Protein AF-A0A6H2NG95-F1 (afdb_monomer_lite)

Secondary structure (DSSP, 8-state):
--HHHHHHHHHHHHHTS---HHHHHHHHHHTTT-GGGHHHHHHHTTSS-HHHHHHHHHHHHHHH-----------------------------

pLDDT: mean 73.19, std 15.92, range [42.53, 90.56]

Structure (mmCIF, N/CA/C/O backbone):
data_AF-A0A6H2NG95-F1
#
_entry.id   AF-A0A6H2NG95-F1
#
loop_
_atom_site.group_PDB
_atom_site.id
_atom_site.type_symbol
_atom_site.label_atom_id
_atom_site.label_alt_id
_atom_site.label_comp_id
_atom_site.label_asym_id
_atom_site.label_entity_id
_atom_site.label_seq_id
_atom_site.pdbx_PDB_ins_code
_atom_site.Cartn_x
_atom_site.Cartn_y
_atom_site.Cartn_z
_atom_site.occupancy
_atom_site.B_iso_or_equiv
_atom_site.auth_seq_id
_atom_site.auth_comp_id
_atom_site.auth_asym_id
_atom_site.auth_atom_id
_atom_site.pdbx_PDB_model_num
ATOM 1 N N . MET A 1 1 ? -2.536 8.731 16.331 1.00 47.56 1 MET A N 1
ATOM 2 C CA . MET A 1 1 ? -3.238 8.234 15.129 1.00 47.56 1 MET A CA 1
ATOM 3 C C . MET A 1 1 ? -4.358 7.320 15.589 1.00 47.56 1 MET A C 1
ATOM 5 O O . MET A 1 1 ? -4.094 6.442 16.399 1.00 47.56 1 MET A O 1
ATOM 9 N N . SER A 1 2 ? -5.598 7.568 15.172 1.00 47.53 2 SER A N 1
ATOM 10 C CA . SER A 1 2 ? -6.745 6.736 15.557 1.00 47.53 2 SER A CA 1
ATOM 11 C C . SER A 1 2 ? -6.612 5.327 14.949 1.00 47.53 2 SER A C 1
ATOM 13 O O . SER A 1 2 ? -6.175 5.225 13.801 1.00 47.53 2 SER A O 1
ATOM 15 N N . PRO A 1 3 ? -7.001 4.250 15.658 1.00 57.38 3 PRO A N 1
ATOM 16 C CA . PRO A 1 3 ? -6.810 2.852 15.229 1.00 57.38 3 PRO A CA 1
ATOM 17 C C . PRO A 1 3 ? -7.489 2.489 13.893 1.00 57.38 3 PRO A C 1
ATOM 19 O O . PRO A 1 3 ? -7.153 1.478 13.281 1.00 57.38 3 PRO A O 1
ATOM 22 N N . HIS A 1 4 ? -8.407 3.328 13.410 1.00 64.44 4 HIS A N 1
ATOM 23 C CA . HIS A 1 4 ? -9.119 3.133 12.147 1.00 64.44 4 HIS A CA 1
ATOM 24 C C . HIS A 1 4 ? -8.209 3.214 10.906 1.00 64.44 4 HIS A C 1
ATOM 26 O O . HIS A 1 4 ? -8.352 2.386 10.009 1.00 64.44 4 HIS A O 1
ATOM 32 N N . HIS A 1 5 ? -7.219 4.117 10.880 1.00 71.00 5 HIS A N 1
ATOM 33 C CA . HIS A 1 5 ? -6.343 4.282 9.708 1.00 71.00 5 HIS A CA 1
ATOM 34 C C . HIS A 1 5 ? -5.417 3.079 9.483 1.00 71.00 5 HIS A C 1
ATOM 36 O O . HIS A 1 5 ? -5.164 2.690 8.345 1.00 71.00 5 HIS A O 1
ATOM 42 N N . GLN A 1 6 ? -4.941 2.446 10.563 1.00 73.31 6 GLN A N 1
ATOM 43 C CA . GLN A 1 6 ? -4.122 1.235 10.453 1.00 73.31 6 GLN A CA 1
ATOM 44 C C . GLN A 1 6 ? -4.922 0.058 9.900 1.00 73.31 6 GLN A C 1
ATOM 46 O O . GLN A 1 6 ? -4.402 -0.697 9.086 1.00 73.31 6 GLN A O 1
ATOM 51 N N . HIS A 1 7 ? -6.180 -0.098 10.316 1.00 80.31 7 HIS A N 1
ATOM 52 C CA . HIS A 1 7 ? -7.010 -1.198 9.834 1.00 80.31 7 HIS A CA 1
ATOM 53 C C . HIS A 1 7 ? -7.298 -1.060 8.332 1.00 80.31 7 HIS A C 1
ATOM 55 O O . HIS A 1 7 ? -7.207 -2.037 7.597 1.00 80.31 7 HIS A O 1
ATOM 61 N N . GLN A 1 8 ? -7.573 0.161 7.862 1.00 83.19 8 GLN A N 1
ATOM 62 C CA . GLN A 1 8 ? -7.796 0.427 6.438 1.00 83.19 8 GLN A CA 1
ATOM 63 C C . GLN A 1 8 ? -6.541 0.167 5.593 1.00 83.19 8 GLN A C 1
ATOM 65 O O . GLN A 1 8 ? -6.643 -0.460 4.540 1.00 83.19 8 GLN A O 1
ATOM 70 N N . LEU A 1 9 ? -5.360 0.558 6.087 1.00 82.94 9 LEU A N 1
ATOM 71 C CA . LEU A 1 9 ? -4.084 0.284 5.421 1.00 82.9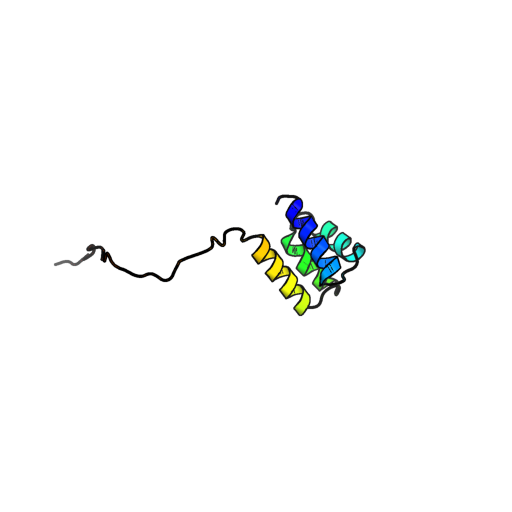4 9 LEU A CA 1
ATOM 72 C C . LEU A 1 9 ? -3.836 -1.224 5.280 1.00 82.94 9 LEU A C 1
ATOM 74 O O . LEU A 1 9 ? -3.456 -1.706 4.218 1.00 82.94 9 LEU A O 1
ATOM 78 N N . VAL A 1 10 ? -4.078 -1.984 6.351 1.00 85.25 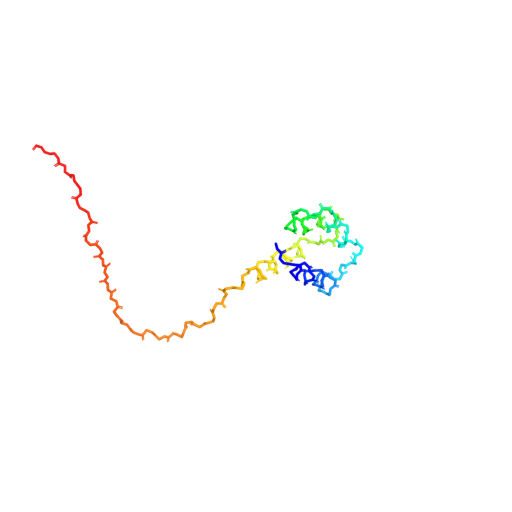10 VAL A N 1
ATOM 79 C CA . VAL A 1 10 ? -3.905 -3.444 6.371 1.00 85.25 10 VAL A CA 1
ATOM 80 C C . VAL A 1 10 ? -4.869 -4.142 5.406 1.00 85.25 10 VAL A C 1
ATOM 82 O O . VAL A 1 10 ? -4.478 -5.113 4.757 1.00 85.25 10 VAL A O 1
ATOM 85 N N . SER A 1 11 ? -6.104 -3.654 5.271 1.00 86.56 11 SER A N 1
ATOM 86 C CA . SER A 1 11 ? -7.060 -4.177 4.287 1.00 86.56 11 SER A CA 1
ATOM 87 C C . SER A 1 11 ? -6.646 -3.874 2.845 1.00 86.56 11 SER A C 1
ATOM 89 O O . SER A 1 11 ? -6.776 -4.750 1.990 1.00 86.56 11 SER A O 1
ATOM 91 N N . PHE A 1 12 ? -6.114 -2.676 2.580 1.00 87.62 12 PHE A N 1
ATOM 92 C CA . PHE A 1 12 ? -5.583 -2.293 1.268 1.00 87.62 12 PHE A CA 1
ATOM 93 C C . PHE A 1 12 ? -4.386 -3.167 0.870 1.00 87.62 12 PHE A C 1
ATOM 95 O O . PHE A 1 12 ? -4.385 -3.768 -0.199 1.00 87.62 12 PHE A O 1
ATOM 102 N N . LEU A 1 13 ? -3.418 -3.348 1.774 1.00 88.25 13 LEU A N 1
ATOM 103 C CA . LEU A 1 13 ? -2.247 -4.205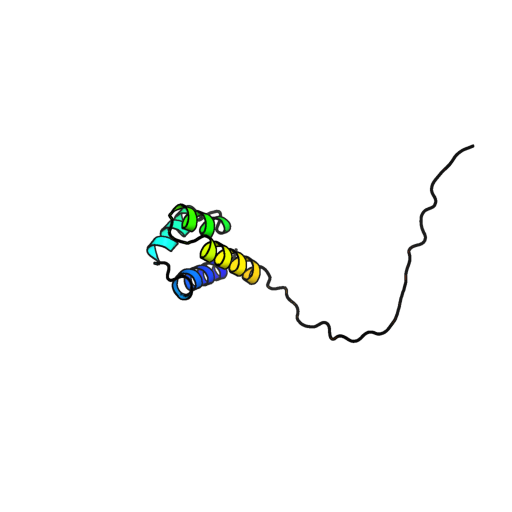 1.549 1.00 88.25 13 LEU A CA 1
ATOM 104 C C . LEU A 1 13 ? -2.633 -5.657 1.204 1.00 88.25 13 LEU A C 1
ATOM 106 O O . LEU A 1 13 ? -1.997 -6.281 0.358 1.00 88.25 13 LEU A O 1
ATOM 110 N N . GLN A 1 14 ? -3.679 -6.198 1.833 1.00 89.25 14 GLN A N 1
ATOM 111 C CA . GLN A 1 14 ? -4.155 -7.557 1.549 1.00 89.25 14 GLN A CA 1
ATOM 112 C C . GLN A 1 14 ? -4.975 -7.653 0.261 1.00 89.25 14 GLN A C 1
ATOM 114 O O . GLN A 1 14 ? -4.873 -8.655 -0.440 1.00 89.25 14 GLN A O 1
ATOM 119 N N . SER A 1 15 ? -5.803 -6.648 -0.034 1.00 86.12 15 SER A N 1
ATOM 120 C CA . SER A 1 15 ? -6.765 -6.716 -1.141 1.00 86.12 15 SER A CA 1
ATOM 121 C C . SER A 1 15 ? -6.161 -6.239 -2.459 1.00 86.12 15 SER A C 1
ATOM 123 O O . SER A 1 15 ? -6.209 -6.968 -3.444 1.00 86.12 15 SER A O 1
ATOM 125 N N . ASP A 1 16 ? -5.562 -5.047 -2.470 1.00 85.56 16 ASP A N 1
ATOM 126 C CA . ASP A 1 16 ? -4.994 -4.428 -3.674 1.00 85.56 16 ASP A CA 1
ATOM 127 C C . ASP A 1 16 ? -3.609 -4.985 -3.999 1.00 85.56 16 ASP A C 1
ATOM 129 O O . ASP A 1 16 ? -3.287 -5.265 -5.151 1.00 85.56 16 ASP A O 1
ATOM 133 N N . LEU A 1 17 ? -2.783 -5.176 -2.968 1.00 84.44 17 LEU A N 1
ATOM 134 C CA . LEU A 1 17 ? -1.380 -5.559 -3.142 1.00 84.44 17 LEU A CA 1
ATOM 135 C C . LEU A 1 17 ? -1.145 -7.065 -2.961 1.00 84.44 17 LEU A C 1
ATOM 137 O O . LEU A 1 17 ? -0.030 -7.535 -3.186 1.00 84.44 17 LEU A O 1
ATOM 141 N N . ALA A 1 18 ? -2.193 -7.819 -2.598 1.00 86.44 18 ALA A N 1
ATOM 142 C CA . ALA A 1 18 ? -2.167 -9.265 -2.358 1.00 86.44 18 ALA A CA 1
ATOM 143 C C . ALA A 1 18 ? -1.083 -9.713 -1.354 1.00 86.44 18 ALA A C 1
ATOM 145 O O . ALA A 1 18 ? -0.566 -10.831 -1.428 1.00 86.44 18 ALA A O 1
ATOM 146 N N . ILE A 1 19 ? -0.727 -8.845 -0.401 1.00 85.38 19 ILE A N 1
ATOM 147 C CA . ILE A 1 19 ? 0.323 -9.124 0.579 1.00 85.38 19 ILE A CA 1
ATOM 148 C C . ILE A 1 19 ? -0.249 -10.023 1.680 1.00 85.38 19 ILE A C 1
ATOM 150 O O . ILE A 1 19 ? -1.288 -9.699 2.264 1.00 85.38 19 ILE A O 1
ATOM 154 N N . PRO A 1 20 ? 0.429 -11.130 2.027 1.00 86.00 20 PRO A N 1
ATOM 155 C CA . PRO A 1 20 ? -0.047 -12.015 3.073 1.00 86.00 20 PRO A CA 1
ATOM 156 C C . PRO A 1 20 ? -0.061 -11.323 4.449 1.00 86.00 20 PRO A C 1
ATOM 158 O O . PRO A 1 20 ? 0.843 -10.546 4.778 1.00 86.00 20 PRO A O 1
ATOM 161 N N . PRO A 1 21 ? -1.051 -11.639 5.303 1.00 84.75 21 PRO A N 1
ATOM 162 C CA . PRO A 1 21 ? -1.215 -10.998 6.606 1.00 84.75 21 PRO A CA 1
ATOM 163 C C . PRO A 1 21 ? -0.016 -11.218 7.536 1.00 84.75 21 PRO A C 1
ATOM 165 O O . PRO A 1 21 ? 0.308 -10.333 8.322 1.00 84.75 21 PRO A O 1
ATOM 168 N N . GLU A 1 22 ? 0.688 -12.346 7.409 1.00 86.69 22 GLU A N 1
ATOM 169 C CA . GLU A 1 22 ? 1.921 -12.630 8.158 1.00 86.69 22 GLU A CA 1
ATOM 170 C C . GLU A 1 22 ? 3.018 -11.595 7.869 1.00 86.69 22 GLU A C 1
ATOM 172 O O . GLU A 1 22 ? 3.619 -11.030 8.782 1.00 86.69 22 GLU A O 1
ATOM 177 N N . SER A 1 23 ? 3.225 -11.270 6.593 1.00 85.81 23 SER A N 1
ATOM 178 C CA . SER A 1 23 ? 4.190 -10.265 6.142 1.00 85.81 23 SER A CA 1
ATOM 179 C C . SER A 1 23 ? 3.849 -8.866 6.657 1.00 85.81 23 SER A C 1
ATOM 181 O O . SER A 1 23 ? 4.726 -8.127 7.108 1.00 85.81 23 SER A O 1
ATOM 183 N N . ILE A 1 24 ? 2.560 -8.522 6.664 1.00 86.00 24 ILE A N 1
ATOM 184 C CA . ILE A 1 24 ? 2.069 -7.257 7.217 1.00 86.00 24 ILE A CA 1
ATOM 185 C C . ILE A 1 24 ? 2.269 -7.228 8.735 1.00 86.00 24 ILE A C 1
ATOM 187 O O . ILE A 1 24 ? 2.740 -6.228 9.274 1.00 86.00 24 ILE A O 1
ATOM 191 N N . ALA A 1 25 ? 1.969 -8.324 9.435 1.00 86.56 25 ALA A N 1
ATOM 192 C CA . ALA A 1 25 ? 2.125 -8.427 10.881 1.00 86.56 25 ALA A CA 1
ATOM 193 C C . ALA A 1 25 ? 3.585 -8.250 11.321 1.00 86.56 25 ALA A C 1
ATOM 195 O O . ALA A 1 25 ? 3.833 -7.601 12.339 1.00 86.56 25 ALA A O 1
ATOM 196 N N . LEU A 1 26 ? 4.549 -8.770 10.553 1.00 85.06 26 LEU A N 1
ATOM 197 C CA . LEU A 1 26 ? 5.978 -8.539 10.790 1.00 85.06 26 LEU A CA 1
ATOM 198 C C . LEU A 1 26 ? 6.326 -7.052 10.689 1.00 85.06 26 LEU A C 1
ATOM 200 O O . LEU A 1 26 ? 6.912 -6.498 11.620 1.00 85.06 26 LEU A O 1
ATOM 204 N N . GLY A 1 27 ? 5.887 -6.390 9.614 1.00 83.94 27 GLY A N 1
ATOM 205 C CA . GLY A 1 27 ? 6.061 -4.948 9.443 1.00 83.94 27 GLY A CA 1
ATOM 206 C C . GLY A 1 27 ? 5.454 -4.161 10.605 1.00 83.94 27 GLY A C 1
ATOM 207 O O . GLY A 1 27 ? 6.144 -3.367 11.238 1.00 83.94 27 GLY A O 1
ATOM 208 N N . VAL A 1 28 ? 4.193 -4.437 10.956 1.00 82.94 28 VAL A N 1
ATOM 209 C CA . VAL A 1 28 ? 3.462 -3.721 12.017 1.00 82.94 28 VAL A CA 1
ATOM 210 C C . VAL A 1 28 ? 4.143 -3.882 13.374 1.00 82.94 28 VAL A C 1
ATOM 212 O O . VAL A 1 28 ? 4.237 -2.911 14.123 1.00 82.94 28 VAL A O 1
ATOM 215 N N . ARG A 1 29 ? 4.635 -5.084 13.701 1.00 84.12 29 ARG A N 1
ATOM 216 C CA . ARG A 1 29 ? 5.379 -5.350 14.945 1.00 84.12 29 ARG A CA 1
ATOM 217 C C . ARG A 1 29 ? 6.686 -4.565 15.006 1.00 84.12 29 ARG A C 1
ATOM 219 O O . ARG A 1 29 ? 7.065 -4.105 16.077 1.00 84.12 29 ARG A O 1
ATOM 226 N N . GLN A 1 30 ? 7.352 -4.392 13.872 1.00 82.69 30 GLN A N 1
ATOM 227 C CA . GLN A 1 30 ? 8.632 -3.695 13.796 1.00 82.69 30 GLN A CA 1
ATOM 228 C C . GLN A 1 30 ? 8.469 -2.171 13.781 1.00 82.69 30 GLN A C 1
ATOM 230 O O . GLN A 1 30 ? 9.327 -1.446 14.278 1.00 82.69 30 GLN A O 1
ATOM 235 N N . THR A 1 31 ? 7.340 -1.678 13.274 1.00 78.75 31 THR A N 1
ATOM 236 C CA . THR A 1 31 ? 7.048 -0.247 13.139 1.00 78.75 31 THR A CA 1
ATOM 237 C C . THR A 1 31 ? 5.990 0.239 14.126 1.00 78.75 31 THR A C 1
ATOM 239 O O . THR A 1 31 ? 5.367 1.271 13.884 1.00 78.75 31 THR A O 1
ATOM 242 N N . GLN A 1 32 ? 5.786 -0.470 15.246 1.00 73.12 32 GLN A N 1
ATOM 243 C CA . GLN A 1 32 ? 4.763 -0.149 16.256 1.00 73.12 32 GLN A CA 1
ATOM 244 C C . GLN A 1 32 ? 4.783 1.320 16.698 1.00 73.12 32 GLN A C 1
ATOM 246 O O . GLN A 1 32 ? 3.732 1.899 16.958 1.00 73.12 32 GLN A O 1
ATOM 251 N N . GLN A 1 33 ? 5.968 1.928 16.768 1.00 73.50 33 GLN A N 1
ATOM 252 C CA . GLN A 1 33 ? 6.130 3.327 17.165 1.00 73.50 33 GLN A CA 1
ATOM 253 C C . GLN A 1 33 ? 6.016 4.312 15.995 1.00 73.50 33 GLN A C 1
ATOM 255 O O . GLN A 1 33 ? 5.728 5.486 16.215 1.00 73.50 33 GLN A O 1
ATOM 260 N N . VAL A 1 34 ? 6.257 3.860 14.761 1.00 78.25 34 VAL A N 1
ATOM 261 C CA . VAL A 1 34 ? 6.383 4.727 13.583 1.00 78.25 34 VAL A CA 1
ATOM 262 C C . VAL A 1 34 ? 5.688 4.076 12.379 1.00 78.25 34 VAL A C 1
ATOM 264 O O . VAL A 1 34 ? 6.347 3.493 11.521 1.00 78.25 34 VAL A O 1
ATOM 267 N N . PRO A 1 35 ? 4.351 4.162 12.279 1.00 71.81 35 PRO A N 1
ATOM 268 C CA . PRO A 1 35 ? 3.583 3.503 11.218 1.00 71.81 35 PRO A CA 1
ATOM 269 C C . PRO A 1 35 ? 3.928 3.996 9.804 1.00 71.81 35 PRO A C 1
ATOM 271 O O . PRO A 1 35 ? 3.728 3.262 8.843 1.00 71.81 35 PRO A O 1
ATOM 274 N N . SER A 1 36 ? 4.514 5.189 9.665 1.00 75.69 36 SER A N 1
ATOM 275 C CA . SER A 1 36 ? 5.051 5.690 8.392 1.00 75.69 36 SER A CA 1
ATOM 276 C C . SER A 1 36 ? 6.273 4.914 7.884 1.00 75.69 36 SER A C 1
ATOM 278 O O . SER A 1 36 ? 6.612 5.030 6.711 1.00 75.69 36 SER A O 1
ATOM 280 N N . LEU A 1 37 ? 6.925 4.101 8.727 1.00 82.62 37 LEU A N 1
ATOM 281 C CA . LEU A 1 37 ? 8.019 3.213 8.318 1.00 82.62 37 LEU A CA 1
ATOM 282 C C . LEU A 1 37 ? 7.531 1.847 7.831 1.00 82.62 37 LEU A C 1
ATOM 284 O O . LEU A 1 37 ? 8.325 1.107 7.255 1.00 82.62 37 LEU A O 1
ATOM 288 N N . LEU A 1 38 ? 6.254 1.502 8.033 1.00 85.00 38 LEU A N 1
ATOM 289 C CA . LEU A 1 38 ? 5.694 0.220 7.592 1.00 85.00 38 LEU A CA 1
ATOM 290 C C . LEU A 1 38 ? 5.983 -0.066 6.105 1.00 85.00 38 LEU A C 1
ATOM 292 O O . LEU A 1 38 ? 6.491 -1.151 5.814 1.00 85.00 38 LEU A O 1
ATOM 296 N N . PRO A 1 39 ? 5.752 0.881 5.169 1.00 85.62 39 PRO A N 1
ATOM 297 C CA . PRO A 1 39 ? 5.999 0.639 3.749 1.00 85.62 39 PRO A CA 1
ATOM 298 C C . PRO A 1 39 ? 7.489 0.386 3.470 1.00 85.62 39 PRO A C 1
ATOM 300 O O . PRO A 1 39 ? 7.843 -0.515 2.713 1.00 85.62 39 PRO A O 1
ATOM 303 N N . MET A 1 40 ? 8.372 1.124 4.152 1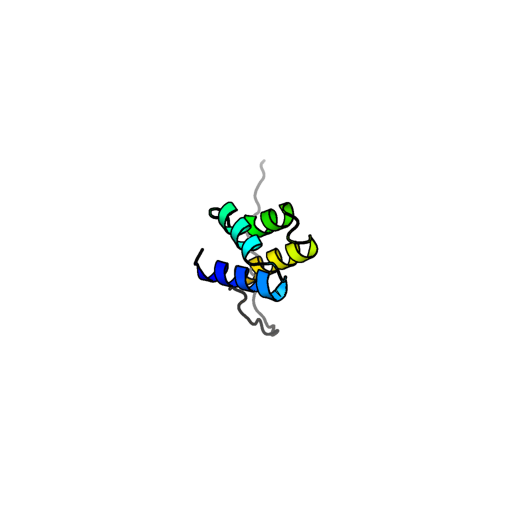.00 89.50 40 MET A N 1
ATOM 304 C CA . MET A 1 40 ? 9.827 0.983 4.017 1.00 89.50 40 MET A CA 1
ATOM 305 C C . MET A 1 40 ? 10.323 -0.381 4.498 1.00 89.50 40 MET A C 1
ATOM 307 O O . MET A 1 40 ? 11.181 -0.987 3.860 1.00 89.50 40 MET A O 1
ATOM 311 N N . VAL A 1 41 ? 9.770 -0.882 5.605 1.00 88.19 41 VAL A N 1
ATOM 312 C CA . VAL A 1 41 ? 10.114 -2.201 6.143 1.00 88.19 41 VAL A CA 1
ATOM 313 C C . VAL A 1 41 ? 9.644 -3.306 5.198 1.00 88.19 41 VAL A C 1
ATOM 315 O O . VAL A 1 41 ? 10.417 -4.210 4.892 1.00 88.19 41 VAL A O 1
ATOM 318 N N . LEU A 1 42 ? 8.422 -3.211 4.665 1.00 87.06 42 LEU A N 1
ATOM 319 C CA . LEU A 1 42 ? 7.919 -4.169 3.674 1.00 87.06 42 LEU A CA 1
ATOM 320 C C . LEU A 1 42 ? 8.822 -4.228 2.431 1.00 87.06 42 LEU A C 1
ATOM 322 O O . LEU A 1 42 ? 9.120 -5.318 1.940 1.00 87.06 42 LEU A O 1
ATOM 326 N N . TRP A 1 43 ? 9.304 -3.078 1.954 1.00 90.56 43 TRP A N 1
ATOM 327 C CA . TRP A 1 43 ? 10.225 -3.015 0.818 1.00 90.56 43 TRP A CA 1
ATOM 328 C C . TRP A 1 43 ? 11.597 -3.607 1.150 1.00 90.56 43 TRP A C 1
ATOM 330 O O . TRP A 1 43 ? 12.148 -4.370 0.361 1.00 90.56 43 TRP A O 1
ATOM 340 N N . GLN A 1 44 ? 12.124 -3.333 2.345 1.00 86.12 44 GLN A N 1
ATOM 341 C CA . GLN A 1 44 ? 13.406 -3.876 2.797 1.00 86.12 44 GLN A CA 1
ATOM 342 C C . GLN A 1 44 ? 13.401 -5.410 2.884 1.00 86.12 44 GLN A C 1
ATOM 344 O O . GLN A 1 44 ? 14.415 -6.044 2.601 1.00 86.12 44 GLN A O 1
ATOM 349 N N . TYR A 1 45 ? 12.263 -6.009 3.239 1.00 86.00 45 TYR A N 1
ATOM 350 C CA . TYR A 1 45 ? 12.079 -7.462 3.232 1.00 86.00 45 TYR A CA 1
ATOM 351 C C . TYR A 1 45 ? 11.794 -8.042 1.834 1.00 86.00 45 TYR A C 1
ATOM 353 O O . TYR A 1 45 ? 11.680 -9.259 1.699 1.00 86.00 45 TYR A O 1
ATOM 361 N N . GLY A 1 46 ? 11.667 -7.208 0.797 1.00 87.81 46 GLY A N 1
ATOM 362 C CA . GLY A 1 46 ? 11.319 -7.644 -0.557 1.00 87.81 46 GLY A CA 1
ATOM 363 C C . GLY A 1 46 ? 9.869 -8.119 -0.700 1.00 87.81 46 GLY A C 1
ATOM 364 O O . GLY A 1 46 ? 9.559 -8.860 -1.627 1.00 87.81 46 GLY A O 1
ATOM 365 N N . LEU A 1 47 ? 8.988 -7.717 0.223 1.00 86.12 47 LEU A N 1
ATOM 366 C CA . LEU A 1 47 ? 7.568 -8.088 0.231 1.00 86.12 47 LEU A CA 1
ATOM 367 C C . LEU A 1 47 ? 6.735 -7.219 -0.715 1.00 86.12 47 LEU A C 1
ATOM 369 O O . LEU A 1 47 ? 5.652 -7.626 -1.120 1.00 86.12 47 LEU A O 1
ATOM 373 N N . VAL A 1 48 ? 7.243 -6.030 -1.050 1.00 88.44 48 VAL A N 1
ATOM 374 C CA . VAL A 1 48 ? 6.633 -5.088 -1.994 1.00 88.44 48 VAL A CA 1
ATOM 375 C C . VAL A 1 48 ? 7.672 -4.590 -2.986 1.00 88.44 48 VAL A C 1
ATOM 377 O O . VAL A 1 48 ? 8.854 -4.448 -2.665 1.00 88.44 48 VAL A O 1
ATOM 380 N N . THR A 1 49 ? 7.224 -4.297 -4.202 1.00 90.00 49 THR A N 1
ATOM 381 C CA . THR A 1 49 ? 8.053 -3.663 -5.231 1.00 90.00 49 THR A CA 1
ATOM 382 C C . THR A 1 49 ? 8.071 -2.147 -5.048 1.00 90.00 49 THR A C 1
ATOM 384 O O . THR A 1 49 ? 7.233 -1.587 -4.347 1.00 90.00 49 THR A O 1
ATOM 387 N N . THR A 1 50 ? 9.005 -1.453 -5.700 1.00 89.19 50 THR A N 1
ATOM 388 C CA . THR A 1 50 ? 9.056 0.021 -5.683 1.00 89.19 50 THR A CA 1
ATOM 389 C C . THR A 1 50 ? 7.769 0.662 -6.221 1.00 89.19 50 THR A C 1
ATOM 391 O O . THR A 1 50 ? 7.378 1.725 -5.753 1.00 89.19 50 THR A O 1
ATOM 394 N N . ASP A 1 51 ? 7.091 0.004 -7.167 1.00 90.19 51 ASP A N 1
ATOM 395 C CA . ASP A 1 51 ? 5.794 0.447 -7.694 1.00 90.19 51 ASP A CA 1
ATOM 396 C C . ASP A 1 51 ? 4.696 0.366 -6.620 1.00 90.19 51 ASP A C 1
ATOM 398 O O . ASP A 1 51 ? 4.054 1.365 -6.296 1.00 90.19 51 ASP A O 1
ATOM 402 N N . GLN A 1 52 ? 4.569 -0.799 -5.977 1.00 88.88 52 GLN A N 1
ATOM 403 C CA . GLN A 1 52 ? 3.636 -1.005 -4.870 1.00 88.88 52 GLN A CA 1
ATOM 404 C C . GLN A 1 52 ? 3.941 -0.093 -3.675 1.00 88.88 52 GLN A C 1
ATOM 406 O O . GLN A 1 52 ? 3.029 0.428 -3.040 1.00 88.88 52 GLN A O 1
ATOM 411 N N . LEU A 1 53 ? 5.223 0.148 -3.391 1.00 90.44 53 LEU A N 1
ATOM 412 C CA . LEU A 1 53 ? 5.666 1.085 -2.364 1.00 90.44 53 LEU A CA 1
ATOM 413 C C . LEU A 1 53 ? 5.106 2.491 -2.618 1.00 90.44 53 LEU A C 1
ATOM 415 O O . LEU A 1 53 ? 4.585 3.108 -1.692 1.00 90.44 53 LEU A O 1
ATOM 419 N N . GLY A 1 54 ? 5.169 2.971 -3.865 1.00 88.88 54 GLY A N 1
ATOM 420 C CA . GLY A 1 54 ? 4.603 4.260 -4.263 1.00 88.88 54 GLY A CA 1
ATOM 421 C C . GLY A 1 54 ? 3.094 4.341 -4.023 1.00 88.88 54 GLY A C 1
ATOM 422 O O . GLY A 1 54 ? 2.629 5.308 -3.426 1.00 88.88 54 GLY A O 1
ATOM 423 N N . GLN A 1 55 ? 2.349 3.295 -4.393 1.00 88.62 55 GLN A N 1
ATOM 424 C CA . GLN A 1 55 ? 0.896 3.223 -4.179 1.00 88.62 55 GLN A CA 1
ATOM 425 C C . GLN A 1 55 ? 0.519 3.278 -2.690 1.00 88.62 55 GLN A C 1
ATOM 427 O O . GLN A 1 55 ? -0.455 3.925 -2.313 1.00 88.62 55 GLN A O 1
ATOM 432 N N . ILE A 1 56 ? 1.315 2.649 -1.818 1.00 88.19 56 ILE A N 1
ATOM 433 C CA . ILE A 1 56 ? 1.097 2.708 -0.367 1.00 88.19 56 ILE A CA 1
ATOM 434 C C . ILE A 1 56 ? 1.288 4.138 0.161 1.00 88.19 56 ILE A C 1
ATOM 436 O O . ILE A 1 56 ? 0.505 4.587 0.998 1.00 88.19 56 ILE A O 1
ATOM 440 N N . PHE A 1 57 ? 2.320 4.852 -0.301 1.00 86.38 57 PHE A N 1
ATOM 441 C CA . PHE A 1 57 ? 2.565 6.238 0.113 1.00 86.38 57 PHE A CA 1
ATOM 442 C C . PHE A 1 57 ? 1.469 7.187 -0.372 1.00 86.38 57 PHE A C 1
ATOM 444 O O . PHE A 1 57 ? 0.945 7.953 0.434 1.00 86.38 57 PHE A O 1
ATOM 451 N N . ASP A 1 58 ? 1.071 7.077 -1.637 1.00 87.75 58 ASP A N 1
ATOM 452 C CA . ASP A 1 58 ? -0.021 7.861 -2.221 1.00 87.75 58 ASP A CA 1
ATOM 453 C C . ASP A 1 58 ? -1.341 7.658 -1.450 1.00 87.75 58 ASP A C 1
ATOM 455 O O . ASP A 1 58 ? -2.022 8.617 -1.075 1.00 87.75 58 ASP A O 1
ATOM 459 N N . TRP A 1 59 ? -1.647 6.409 -1.086 1.00 86.25 59 TRP A N 1
ATOM 460 C CA . TRP A 1 59 ? -2.808 6.081 -0.261 1.00 86.25 59 TRP A CA 1
ATOM 461 C C . TRP A 1 59 ? -2.733 6.701 1.145 1.00 86.25 59 TRP A C 1
ATOM 463 O O . TRP A 1 59 ? -3.729 7.223 1.655 1.00 86.25 59 TRP A O 1
ATOM 473 N N . LEU A 1 60 ? -1.555 6.680 1.784 1.00 82.38 60 LEU A N 1
ATOM 474 C CA . LEU A 1 60 ? -1.340 7.293 3.100 1.00 82.38 60 LEU A CA 1
ATOM 475 C C . LEU A 1 60 ? -1.539 8.815 3.063 1.00 82.38 60 LEU A C 1
ATOM 477 O O . LEU A 1 60 ? -2.150 9.370 3.981 1.00 82.38 60 LEU A O 1
ATOM 481 N N . GLU A 1 61 ? -1.067 9.486 2.012 1.00 83.69 61 GLU A N 1
ATOM 482 C CA . GLU A 1 61 ? -1.261 10.925 1.818 1.00 83.69 61 GLU A CA 1
ATOM 483 C C . GLU A 1 61 ? -2.742 11.265 1.603 1.00 83.69 61 GLU A C 1
ATOM 485 O O . GLU A 1 61 ? -3.272 12.142 2.294 1.00 83.69 61 GLU A O 1
ATOM 490 N N . GLN A 1 62 ? -3.447 10.511 0.753 1.00 83.19 62 GLN A N 1
ATOM 491 C CA . GLN A 1 62 ? -4.886 10.682 0.510 1.00 83.19 62 GLN A CA 1
ATOM 492 C C . GLN A 1 62 ? -5.728 10.471 1.771 1.00 83.19 62 GLN A C 1
ATOM 494 O O . GLN A 1 62 ? -6.642 11.250 2.035 1.00 83.19 62 GLN A O 1
ATOM 499 N N . THR A 1 63 ? -5.403 9.463 2.587 1.00 72.88 63 THR A N 1
ATOM 500 C CA . THR A 1 63 ? -6.117 9.205 3.848 1.00 72.88 63 THR A CA 1
ATOM 501 C C . THR A 1 63 ? -5.836 10.284 4.900 1.00 72.88 63 THR A C 1
ATOM 503 O O . THR A 1 63 ? -6.710 10.621 5.698 1.00 72.88 63 THR A O 1
ATOM 506 N N . SER A 1 64 ? -4.627 10.857 4.911 1.00 66.44 64 SER A N 1
ATOM 507 C CA . SER A 1 64 ? -4.264 11.931 5.845 1.00 66.44 64 SER A CA 1
ATOM 508 C C . SER A 1 64 ? -4.886 13.280 5.476 1.00 66.44 64 SER A C 1
ATOM 510 O O . SER A 1 64 ? -5.106 14.118 6.351 1.00 66.44 64 SER A O 1
ATOM 512 N N . SER A 1 65 ? -5.216 13.468 4.197 1.00 62.22 65 SER A N 1
ATOM 513 C CA . SER A 1 65 ? -5.805 14.688 3.655 1.00 62.22 65 SER A CA 1
ATOM 514 C C . SER A 1 65 ? -7.327 14.577 3.532 1.00 62.22 65 SER A C 1
ATOM 516 O O . SER A 1 65 ? -7.914 14.787 2.471 1.00 62.22 65 SER A O 1
ATOM 518 N N . VAL A 1 66 ? -8.025 14.328 4.643 1.00 57.16 66 VAL A N 1
ATOM 519 C CA . VAL A 1 66 ? -9.438 14.740 4.733 1.00 57.16 66 VAL A CA 1
ATOM 520 C C . VAL A 1 66 ? -9.474 16.240 5.034 1.00 57.16 66 VAL A C 1
ATOM 522 O O . VAL A 1 66 ? -9.762 16.683 6.140 1.00 57.16 66 VAL A O 1
ATOM 525 N N . SER A 1 67 ? -9.116 17.029 4.022 1.00 54.97 67 SER A N 1
ATOM 526 C CA . SER A 1 67 ? -9.482 18.441 3.874 1.00 54.97 67 SER A CA 1
ATOM 527 C C . SER A 1 67 ? -9.402 18.858 2.399 1.00 54.97 67 SER A C 1
ATOM 529 O O . SER A 1 67 ? -8.956 19.955 2.073 1.00 54.97 67 SER A O 1
ATOM 531 N N . TYR A 1 68 ? -9.860 18.003 1.486 1.00 49.53 68 TYR A N 1
ATOM 532 C CA . TYR A 1 68 ? -10.338 18.477 0.190 1.00 49.53 68 TYR A CA 1
ATOM 533 C C . TYR A 1 68 ? -11.805 18.881 0.363 1.00 49.53 68 TYR A C 1
ATOM 535 O O . TYR A 1 68 ? -12.712 18.060 0.246 1.00 49.53 68 TYR A O 1
ATOM 543 N N . GLY A 1 69 ? -12.034 20.147 0.719 1.00 45.06 69 GLY A N 1
ATOM 544 C CA . GLY A 1 69 ? -13.356 20.757 0.591 1.00 45.06 69 GLY A CA 1
ATOM 545 C C . GLY A 1 69 ? -13.702 20.871 -0.898 1.00 45.06 69 GLY A C 1
ATOM 546 O O . GLY A 1 69 ? -12.876 21.393 -1.652 1.00 45.06 69 GLY A O 1
ATOM 547 N N . PRO A 1 70 ? -14.860 20.365 -1.356 1.00 60.12 70 PRO A N 1
ATOM 548 C CA . PRO A 1 70 ? -15.233 20.468 -2.752 1.00 60.12 70 PRO A CA 1
ATOM 549 C C . PRO A 1 70 ? -15.736 21.883 -3.067 1.00 60.12 70 PRO A C 1
ATOM 551 O O . PRO A 1 70 ? -16.431 22.503 -2.268 1.00 60.12 70 PRO A O 1
ATOM 554 N N . GLU A 1 71 ? -15.425 22.308 -4.289 1.00 46.09 71 GLU A N 1
ATOM 555 C CA . GLU A 1 71 ? -16.068 23.377 -5.058 1.00 46.09 71 GLU A CA 1
ATOM 556 C C . GLU A 1 71 ? -15.583 24.826 -4.838 1.00 46.09 71 GLU A C 1
ATOM 558 O O . GLU A 1 71 ? -16.050 25.565 -3.976 1.00 46.09 71 GLU A O 1
ATOM 563 N N . LEU A 1 72 ? -14.717 25.292 -5.744 1.00 42.53 72 LEU A N 1
ATOM 564 C CA . LEU A 1 72 ? -14.867 26.651 -6.260 1.00 42.53 72 LEU A CA 1
ATOM 565 C C . LEU A 1 72 ? -15.626 26.545 -7.587 1.00 42.53 72 LEU A C 1
ATOM 567 O O . LEU A 1 72 ? -15.037 26.071 -8.566 1.00 42.53 72 LEU A O 1
ATOM 571 N N . PRO A 1 73 ? -16.902 26.965 -7.667 1.00 43.97 73 PRO A N 1
ATOM 572 C CA . PRO A 1 73 ? -17.509 27.202 -8.957 1.00 43.97 73 PRO A CA 1
ATOM 573 C C . PRO A 1 73 ? -16.752 28.358 -9.605 1.00 43.97 73 PRO A C 1
ATOM 575 O O . PRO A 1 73 ? -16.523 29.415 -9.015 1.00 43.97 73 PRO A O 1
ATOM 578 N N . VAL A 1 74 ? -16.334 28.121 -10.840 1.00 53.31 74 VAL A N 1
ATOM 579 C CA . VAL A 1 74 ? -15.781 29.101 -11.768 1.00 53.31 74 VAL A CA 1
ATOM 580 C C . VAL A 1 74 ? -16.804 30.214 -12.026 1.00 53.31 74 VAL A C 1
ATOM 582 O O . VAL A 1 74 ? -17.507 30.215 -13.025 1.00 53.31 74 VAL A O 1
ATOM 585 N N . ILE A 1 75 ? -16.927 31.179 -11.120 1.00 47.34 75 ILE A N 1
ATOM 586 C CA . ILE A 1 75 ? -17.650 32.425 -11.374 1.00 47.34 75 ILE A CA 1
ATOM 587 C C . ILE A 1 75 ? -16.803 33.567 -10.805 1.00 47.34 75 ILE A C 1
ATOM 589 O O . ILE A 1 75 ? -16.890 33.919 -9.633 1.00 47.34 75 ILE A O 1
ATOM 593 N N . ALA A 1 76 ? -15.971 34.170 -11.656 1.00 53.38 76 ALA A N 1
ATOM 594 C CA . ALA A 1 76 ? -15.604 35.570 -11.460 1.00 53.38 76 ALA A CA 1
ATOM 595 C C . ALA A 1 76 ? -16.910 36.391 -11.498 1.00 53.38 76 ALA A C 1
ATOM 597 O O . ALA A 1 76 ? -17.712 36.168 -12.410 1.00 53.38 76 ALA A O 1
ATOM 598 N N . PRO A 1 77 ? -17.154 37.326 -10.557 1.00 53.38 77 PRO A N 1
ATOM 599 C CA . PRO A 1 77 ? -16.618 38.669 -10.769 1.00 53.38 77 PRO A CA 1
ATOM 600 C C . PRO A 1 77 ? -16.298 39.494 -9.499 1.00 53.38 77 PRO A C 1
ATOM 602 O O . PRO A 1 77 ? -17.044 39.520 -8.530 1.00 53.38 77 PRO A O 1
ATOM 605 N N . ALA A 1 78 ? -15.251 40.308 -9.652 1.00 55.66 78 ALA A N 1
ATOM 606 C CA . ALA A 1 78 ? -15.091 41.668 -9.121 1.00 55.66 78 ALA A CA 1
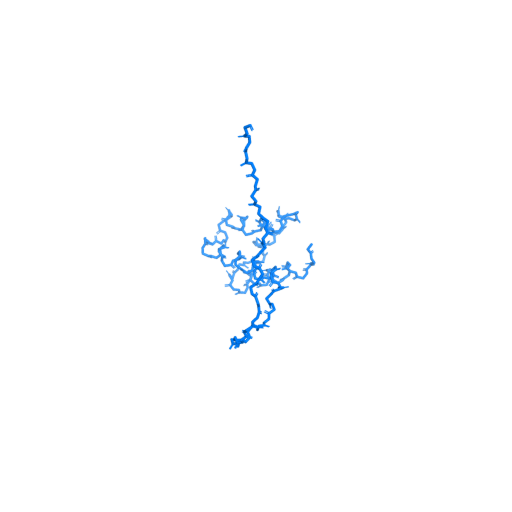ATOM 607 C C . ALA A 1 78 ? -14.821 41.921 -7.617 1.00 55.66 78 ALA A C 1
ATOM 609 O O . ALA A 1 78 ? -15.445 41.365 -6.724 1.00 55.66 78 ALA A O 1
ATOM 610 N N . LEU A 1 79 ? -13.949 42.930 -7.425 1.00 45.09 79 LEU A N 1
ATOM 611 C CA . LEU A 1 79 ? -13.520 43.634 -6.200 1.00 45.09 79 LEU A CA 1
ATOM 612 C C . LEU A 1 79 ? -12.555 42.844 -5.288 1.00 45.09 79 LEU A C 1
ATOM 614 O O . LEU A 1 79 ? -12.881 41.775 -4.805 1.00 45.09 79 LEU A O 1
ATOM 618 N N . SER A 1 80 ? -11.342 43.295 -4.958 1.00 53.22 80 SER A N 1
ATOM 619 C CA . SER A 1 80 ? -10.739 44.632 -5.012 1.00 53.22 80 SER A CA 1
ATOM 620 C C . SER A 1 80 ? -9.211 44.530 -4.915 1.00 53.22 80 SER A C 1
ATOM 622 O O . SER A 1 80 ? -8.706 43.637 -4.232 1.00 53.22 80 SER A O 1
ATOM 624 N N . PRO A 1 81 ? -8.462 45.486 -5.489 1.00 54.12 81 PRO A N 1
ATOM 625 C CA . PRO A 1 81 ? -7.039 45.629 -5.242 1.00 54.12 81 PRO A CA 1
ATOM 626 C C . PRO A 1 81 ? -6.835 46.409 -3.936 1.00 54.12 81 PRO A C 1
ATOM 628 O O . PRO A 1 81 ? -7.219 47.571 -3.834 1.00 54.12 81 PRO A O 1
ATOM 631 N N . GLN A 1 82 ? -6.187 45.811 -2.941 1.00 46.62 82 GLN A N 1
ATOM 632 C CA . GLN A 1 82 ? -5.495 46.587 -1.910 1.00 46.62 82 GLN A CA 1
ATOM 633 C C . GLN A 1 82 ? -3.999 46.319 -2.025 1.00 46.62 82 GLN A C 1
ATOM 635 O O . GLN A 1 82 ? -3.425 45.497 -1.315 1.00 46.62 82 GLN A O 1
ATOM 640 N N . TYR A 1 83 ? -3.363 47.038 -2.953 1.00 45.62 83 TYR A N 1
ATOM 641 C CA . TYR A 1 83 ? -1.925 47.248 -2.884 1.00 45.62 83 TYR A CA 1
ATOM 642 C C . TYR A 1 83 ? -1.639 48.164 -1.696 1.00 45.62 83 TYR A C 1
ATOM 644 O O . TYR A 1 83 ? -1.907 49.364 -1.708 1.00 45.62 83 TYR A O 1
ATOM 652 N N . ARG A 1 84 ? -1.124 47.529 -0.648 1.00 48.78 84 ARG A N 1
ATOM 653 C CA . ARG A 1 84 ? -0.574 48.109 0.570 1.00 48.78 84 ARG A CA 1
ATOM 654 C C . ARG A 1 84 ? 0.497 49.146 0.221 1.00 48.78 84 ARG A C 1
ATOM 656 O O . ARG A 1 84 ? 1.601 48.799 -0.187 1.00 48.78 84 ARG A O 1
ATOM 663 N N . GLY A 1 85 ? 0.167 50.421 0.393 1.00 57.12 85 GLY A N 1
ATOM 664 C CA . GLY A 1 85 ? 1.141 51.503 0.403 1.00 57.12 85 GLY A CA 1
ATOM 665 C C . GLY A 1 85 ? 1.838 51.566 1.755 1.00 57.12 85 GLY A C 1
ATOM 666 O O . GLY A 1 85 ? 1.302 52.161 2.674 1.00 57.12 85 GLY A O 1
ATOM 667 N N . THR A 1 86 ? 3.011 50.956 1.858 1.00 65.31 86 THR A N 1
ATOM 668 C CA . THR A 1 86 ? 4.105 51.249 2.801 1.00 65.31 86 THR A CA 1
ATOM 669 C C . THR A 1 86 ? 5.272 50.467 2.203 1.00 65.31 86 THR A C 1
ATOM 671 O O . THR A 1 86 ? 5.161 49.258 2.065 1.00 65.31 86 THR A O 1
ATOM 674 N N . GLU A 1 87 ? 6.320 51.066 1.654 1.00 49.44 87 GLU A N 1
ATOM 675 C CA . GLU A 1 87 ? 7.463 51.564 2.414 1.00 49.44 87 GLU A CA 1
ATOM 676 C C . GLU A 1 87 ? 8.365 52.368 1.452 1.00 49.44 87 GLU A C 1
ATOM 678 O O . GLU A 1 87 ? 8.758 51.876 0.395 1.00 49.44 87 GLU A O 1
ATOM 683 N N . ARG A 1 88 ? 8.743 53.598 1.814 1.00 51.72 88 ARG A N 1
ATOM 684 C CA . ARG A 1 88 ? 9.985 54.211 1.322 1.00 51.72 88 ARG A CA 1
ATOM 685 C C . ARG A 1 88 ? 10.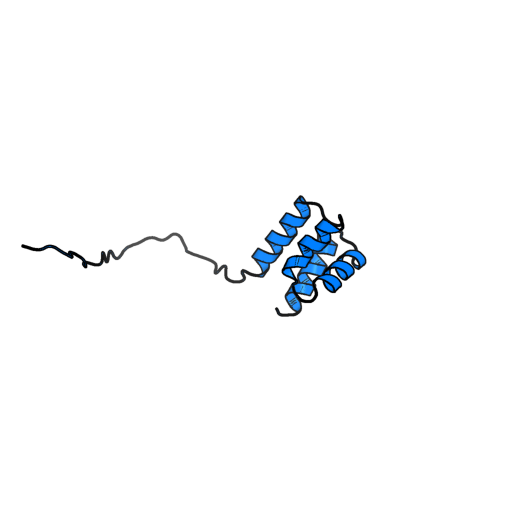828 54.582 2.531 1.00 51.72 88 ARG A C 1
ATOM 687 O O . ARG A 1 88 ? 10.676 55.652 3.109 1.00 51.72 88 ARG A O 1
ATOM 694 N N . SER A 1 89 ? 11.689 53.648 2.907 1.00 57.12 89 SER A N 1
ATOM 695 C CA . SER A 1 89 ? 12.802 53.873 3.820 1.00 57.12 89 SER A CA 1
ATOM 696 C C . SER A 1 89 ? 13.960 54.561 3.092 1.00 57.12 89 SER A C 1
ATOM 698 O O . SER A 1 89 ? 14.251 54.228 1.948 1.00 57.12 89 SER A O 1
ATOM 700 N N . THR A 1 90 ? 14.662 55.417 3.841 1.00 67.88 90 THR A N 1
ATOM 701 C CA . THR A 1 90 ? 16.101 55.731 3.746 1.00 67.88 90 THR A CA 1
ATOM 702 C C . THR A 1 90 ? 16.586 56.660 2.617 1.00 67.88 90 THR A C 1
ATOM 704 O O . THR A 1 90 ? 16.497 56.345 1.439 1.00 67.88 90 THR A O 1
ATOM 707 N N . THR A 1 91 ? 17.183 57.813 2.947 1.00 69.06 91 THR A N 1
ATOM 708 C CA . THR A 1 91 ? 18.633 57.931 3.207 1.00 69.06 91 THR A CA 1
ATOM 709 C C . THR A 1 91 ? 19.050 59.404 3.404 1.00 69.06 91 THR A C 1
ATOM 711 O O . THR A 1 91 ? 18.651 60.288 2.657 1.00 69.06 91 THR A O 1
ATOM 714 N N . ARG A 1 92 ? 19.833 59.621 4.464 1.00 55.62 92 ARG A N 1
ATOM 715 C CA . ARG A 1 92 ? 20.899 60.614 4.721 1.00 55.62 92 ARG A CA 1
ATOM 716 C C . ARG A 1 92 ? 21.197 61.728 3.687 1.00 55.62 92 ARG A C 1
ATOM 718 O O . ARG A 1 92 ? 21.558 61.416 2.555 1.00 55.62 92 ARG A O 1
ATOM 725 N N . ALA A 1 93 ? 21.298 62.971 4.173 1.00 50.66 93 ALA A N 1
ATOM 726 C CA . ALA A 1 93 ? 22.498 63.829 4.116 1.00 50.66 93 ALA A CA 1
ATOM 727 C C . ALA A 1 93 ? 22.337 65.015 5.078 1.00 50.66 93 ALA A C 1
ATOM 729 O O . ALA A 1 93 ? 21.258 65.646 5.042 1.00 50.66 93 ALA A O 1
#

Foldseek 3Di:
DDPVVVVVLLVCCCPVVVQDSVLQVVLCVVCVPPVVCSLVVCVVVVSDDPVVSVVSVVVVVVVVPPPPDDDDDPDDDDDDDDPDDDDDDDDDD

Radius of gyration: 23.82 Å; chains: 1; bounding box: 40×76×29 Å

Sequence (93 aa):
MSPHHQHQLVSFLQSDLAIPPESIALGVRQTQQVPSLLPMVLWQYGLVTTDQLGQIFDWLEQTSSVSYGPELPVIAPALSPQYRGTERSTTRA